Protein AF-A0AAN0M7I4-F1 (afdb_mono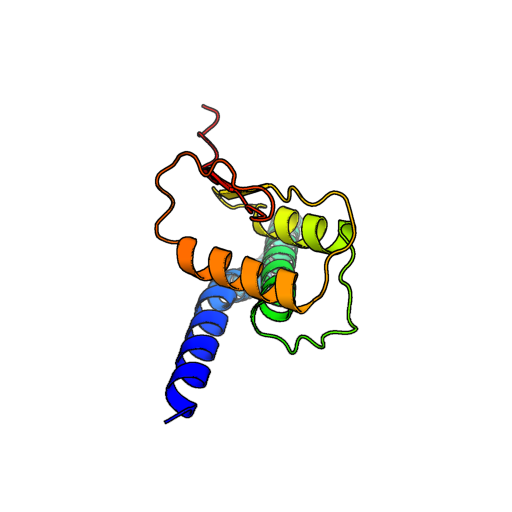mer_lite)

Sequence (142 aa):
MPNDLAALVGSRICHDLISPIGAIGNGVELLALTNGDSSAEMALISESVNNANARIRFFRLAFGAADADQSVSRAEIQSILAAMATGGRLNYNWTIPTDAPRPLVRARFCCCNVWKPRCHWAGMSTSAQTVTIGCCARKGRV

InterPro domains:
  IPR018762 Histidine phosphotransferase ChpT, C-terminal [PF10090] (75-190)
  IPR036890 Histidine kinase/HSP90-like ATPase superfamily [G3DSA:3.30.565.10] (70-196)

Foldseek 3Di:
DVVVVVVVLVVVLCVQLVVLVVQLVVLVVVVVVDDDDSPVSVVSNVLSVLLNVLSVLLCCLQVNDFDQPDWDFPVSLQVSQVSPCVVHQWHWDWDDPGIDGSVVSNVQSNVVVVCVVPPPDDDDDDDDPDTDGHIDGNDDDD

Secondary structure (DSSP, 8-state):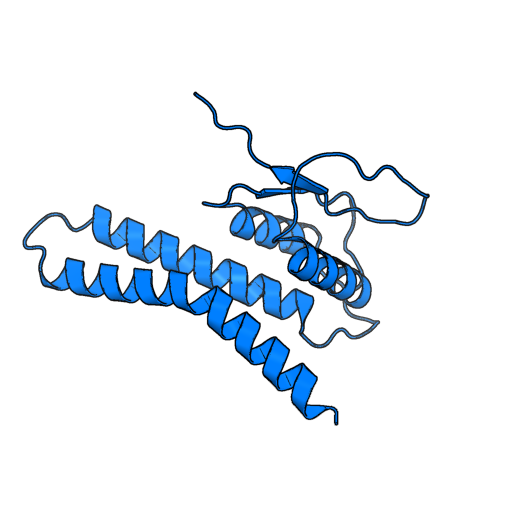
-THHHHHHHHHHHHHHHHHHHHHHHHHHHHHHH--S--HHHHHHHHHHHHHHHHHHHHHHHHHS---TT-EE-HHHHHHHHHHHHTTSSEEEE----S-EEHHHHHHHHHHHHHHGGG---------TT----EEEE-----

Structure (mmCIF, N/CA/C/O backbone):
data_AF-A0AAN0M7I4-F1
#
_entry.id   AF-A0AAN0M7I4-F1
#
loop_
_atom_site.group_PDB
_atom_site.id
_atom_site.type_symbol
_atom_site.label_atom_id
_atom_site.label_alt_id
_atom_site.label_comp_id
_atom_site.label_asym_id
_atom_site.label_entity_id
_atom_site.label_seq_id
_atom_site.pdbx_PDB_ins_code
_atom_site.Cartn_x
_atom_site.Cartn_y
_atom_site.Cartn_z
_atom_site.occupancy
_atom_site.B_iso_or_equiv
_atom_site.auth_seq_id
_atom_site.auth_comp_id
_atom_site.auth_asym_id
_atom_site.auth_atom_id
_atom_site.pdbx_PDB_model_num
ATOM 1 N N . MET A 1 1 ? 29.034 2.420 3.628 1.00 46.38 1 MET A N 1
ATOM 2 C CA . MET A 1 1 ? 28.255 1.655 4.625 1.00 46.38 1 MET A CA 1
ATOM 3 C C . MET A 1 1 ? 26.848 1.409 4.083 1.00 46.38 1 MET A C 1
ATOM 5 O O . MET A 1 1 ? 26.041 2.326 4.113 1.00 46.38 1 MET A O 1
ATOM 9 N N . PRO A 1 2 ? 26.543 0.217 3.547 1.00 58.75 2 PRO A N 1
ATOM 10 C CA . PRO A 1 2 ? 25.215 -0.124 3.010 1.00 58.75 2 PRO A CA 1
ATOM 11 C C . PRO A 1 2 ? 24.065 -0.045 4.035 1.00 58.75 2 PRO A C 1
ATOM 13 O O . PRO A 1 2 ? 22.911 0.115 3.644 1.00 58.75 2 PRO A O 1
ATOM 16 N N . ASN A 1 3 ? 24.376 -0.117 5.337 1.00 65.06 3 ASN A N 1
ATOM 17 C CA . ASN A 1 3 ? 23.386 -0.114 6.421 1.00 65.06 3 ASN A CA 1
ATOM 18 C C . ASN A 1 3 ? 22.562 1.175 6.533 1.00 65.06 3 ASN A C 1
ATOM 20 O O . ASN A 1 3 ? 21.426 1.112 6.994 1.00 65.06 3 ASN A O 1
ATOM 24 N N . ASP A 1 4 ? 23.090 2.322 6.107 1.00 83.00 4 ASP A N 1
ATOM 25 C CA . ASP A 1 4 ? 22.378 3.596 6.263 1.00 83.00 4 ASP A CA 1
ATOM 26 C C . ASP A 1 4 ? 21.173 3.688 5.311 1.00 83.00 4 ASP A C 1
ATOM 28 O O . ASP A 1 4 ? 20.080 4.094 5.695 1.00 83.00 4 ASP A O 1
ATOM 32 N N . LEU A 1 5 ? 21.307 3.173 4.082 1.00 84.62 5 LEU A N 1
ATOM 33 C CA . LEU A 1 5 ? 20.198 3.150 3.126 1.00 84.62 5 LEU A CA 1
ATOM 34 C C . LEU A 1 5 ? 19.053 2.244 3.597 1.00 84.62 5 LEU A C 1
ATOM 36 O O . LEU A 1 5 ? 17.889 2.629 3.503 1.00 84.62 5 LEU A O 1
ATOM 40 N N . ALA A 1 6 ? 19.371 1.056 4.118 1.00 87.81 6 ALA A N 1
ATOM 41 C CA . ALA A 1 6 ? 18.361 0.146 4.655 1.00 87.81 6 ALA A CA 1
ATOM 42 C C . ALA A 1 6 ? 17.632 0.766 5.860 1.00 87.81 6 ALA A C 1
ATOM 44 O O . ALA A 1 6 ? 16.405 0.676 5.943 1.00 87.81 6 ALA A O 1
ATOM 45 N N . ALA A 1 7 ? 18.360 1.459 6.743 1.00 89.81 7 ALA A N 1
ATOM 46 C CA . ALA A 1 7 ? 17.782 2.181 7.875 1.00 89.81 7 ALA A CA 1
ATOM 47 C C . ALA A 1 7 ? 16.870 3.338 7.427 1.00 89.81 7 ALA A C 1
ATOM 49 O O . ALA A 1 7 ? 15.756 3.475 7.933 1.00 89.81 7 ALA A O 1
ATOM 50 N N . LEU A 1 8 ? 17.289 4.130 6.433 1.00 89.19 8 LEU A N 1
ATOM 51 C CA . LEU A 1 8 ? 16.490 5.226 5.871 1.00 89.19 8 LEU A CA 1
ATOM 52 C C . LEU A 1 8 ? 15.210 4.724 5.185 1.00 89.19 8 LEU A C 1
ATOM 54 O O . LEU A 1 8 ? 14.136 5.298 5.380 1.00 89.19 8 LEU A O 1
ATOM 58 N N . VAL A 1 9 ? 15.295 3.633 4.413 1.00 88.81 9 VAL A N 1
ATOM 59 C CA . VAL A 1 9 ? 14.122 2.998 3.788 1.00 88.81 9 VAL A CA 1
ATOM 60 C C . VAL A 1 9 ? 13.178 2.448 4.857 1.00 88.81 9 VAL A C 1
ATOM 62 O O . VAL A 1 9 ? 11.975 2.701 4.784 1.00 88.81 9 VAL A O 1
ATOM 65 N N . GLY A 1 10 ? 13.709 1.761 5.873 1.00 91.00 10 GLY A N 1
ATOM 66 C CA . GLY A 1 10 ? 12.929 1.257 7.005 1.00 91.00 10 GLY A CA 1
ATOM 67 C C . GLY A 1 10 ? 12.197 2.376 7.746 1.00 91.00 10 GLY A C 1
ATOM 68 O O . GLY A 1 10 ? 10.982 2.303 7.919 1.00 91.00 10 GLY A O 1
ATOM 69 N N . SER A 1 11 ? 12.902 3.458 8.087 1.00 91.06 11 SER A N 1
ATOM 70 C CA . SER A 1 11 ? 12.319 4.648 8.719 1.00 91.06 11 SER A CA 1
ATOM 71 C C . SER A 1 11 ? 11.175 5.234 7.887 1.00 91.06 11 SER A C 1
ATOM 73 O O . SER A 1 11 ? 10.096 5.509 8.414 1.00 91.06 11 SER A O 1
ATOM 75 N N . ARG A 1 12 ? 11.350 5.340 6.561 1.00 88.31 12 ARG A N 1
ATOM 76 C CA . ARG A 1 12 ? 10.297 5.855 5.680 1.00 88.31 12 ARG A CA 1
ATOM 77 C C . ARG A 1 12 ? 9.077 4.934 5.596 1.00 88.31 12 ARG A C 1
ATOM 79 O O . ARG A 1 12 ? 7.953 5.432 5.587 1.00 88.31 12 ARG A O 1
ATOM 86 N N . ILE A 1 13 ? 9.279 3.617 5.531 1.00 91.88 13 ILE A N 1
ATOM 87 C CA . ILE A 1 13 ? 8.180 2.640 5.538 1.00 91.88 13 ILE A CA 1
ATOM 88 C C . ILE A 1 13 ? 7.390 2.754 6.845 1.00 91.88 13 ILE A C 1
ATOM 90 O O . ILE A 1 13 ? 6.166 2.871 6.804 1.00 91.88 13 ILE A O 1
ATOM 94 N N . CYS A 1 14 ? 8.081 2.785 7.988 1.00 94.12 14 CYS A N 1
ATOM 95 C CA . CYS A 1 14 ? 7.453 2.945 9.299 1.00 94.12 14 CYS A CA 1
ATOM 96 C C . CYS A 1 14 ? 6.664 4.256 9.388 1.00 94.12 14 CYS A C 1
ATOM 98 O O . CYS A 1 14 ? 5.497 4.245 9.769 1.00 94.12 14 CYS A O 1
ATOM 100 N N . HIS A 1 15 ? 7.261 5.371 8.963 1.00 90.81 15 HIS A N 1
ATOM 101 C CA . HIS A 1 15 ? 6.603 6.676 8.927 1.00 90.81 15 HIS A CA 1
ATOM 102 C C . HIS A 1 15 ? 5.318 6.669 8.084 1.00 90.81 15 HIS A C 1
ATOM 104 O O . HIS A 1 15 ? 4.299 7.221 8.486 1.00 90.81 15 HIS A O 1
ATOM 110 N N . ASP A 1 16 ? 5.330 6.041 6.907 1.00 90.31 16 ASP A N 1
ATOM 111 C CA . ASP A 1 16 ? 4.162 6.055 6.024 1.00 90.31 16 ASP A CA 1
ATOM 112 C C . ASP A 1 16 ? 3.039 5.110 6.499 1.00 90.31 16 ASP A C 1
ATOM 114 O O . ASP A 1 16 ? 1.876 5.328 6.136 1.00 90.31 16 ASP A O 1
ATOM 118 N N . LEU A 1 17 ? 3.368 4.085 7.299 1.00 93.38 17 LEU A N 1
ATOM 119 C CA . LEU A 1 17 ? 2.421 3.111 7.859 1.00 93.38 17 LEU A CA 1
ATOM 120 C C . LEU A 1 17 ? 1.890 3.480 9.250 1.00 93.38 17 LEU A C 1
ATOM 122 O O . LEU A 1 17 ? 0.805 3.023 9.604 1.00 93.38 17 LEU A O 1
ATOM 126 N N . ILE A 1 18 ? 2.590 4.318 10.019 1.00 94.19 18 ILE A N 1
ATOM 127 C CA . ILE A 1 18 ? 2.182 4.642 11.396 1.00 94.19 18 ILE A CA 1
ATOM 128 C C . ILE A 1 18 ? 0.798 5.297 11.456 1.00 94.19 18 ILE A C 1
ATOM 130 O O . ILE A 1 18 ? -0.001 4.979 12.329 1.00 94.19 18 ILE A O 1
ATOM 134 N N . SER A 1 19 ? 0.482 6.160 10.487 1.00 90.94 19 SER A N 1
ATOM 135 C CA . SER A 1 19 ? -0.797 6.871 10.429 1.00 90.94 19 SER A CA 1
ATOM 136 C C . SER A 1 19 ? -1.998 5.938 10.215 1.00 90.94 19 SER A C 1
ATOM 138 O O . SER A 1 19 ? -2.897 5.967 11.054 1.00 90.94 19 SER A O 1
ATOM 140 N N . PRO A 1 20 ? -2.055 5.094 9.160 1.00 92.75 20 PRO A N 1
ATOM 141 C CA . PRO A 1 20 ? -3.189 4.188 8.992 1.00 92.75 20 PRO A CA 1
ATOM 142 C C . PRO A 1 20 ? -3.263 3.125 10.096 1.00 92.75 20 PRO A C 1
ATOM 144 O O . PRO A 1 20 ? -4.362 2.765 10.491 1.00 92.75 20 PRO A O 1
ATOM 147 N N . ILE A 1 21 ? -2.135 2.663 10.650 1.00 95.69 21 ILE A N 1
ATOM 148 C CA . ILE A 1 21 ? -2.150 1.714 11.778 1.00 95.69 21 ILE A CA 1
ATOM 149 C C . ILE A 1 21 ? -2.719 2.367 13.045 1.00 95.69 21 ILE A C 1
ATOM 151 O O . ILE A 1 21 ? -3.555 1.766 13.716 1.00 95.69 21 ILE A O 1
ATOM 155 N N . GLY A 1 22 ? -2.327 3.608 13.347 1.00 94.50 22 GLY A N 1
ATOM 156 C CA . GLY A 1 22 ? -2.886 4.359 14.472 1.00 94.50 22 GLY A CA 1
ATOM 157 C C . GLY A 1 22 ? -4.390 4.595 14.326 1.00 94.50 22 GLY A C 1
ATOM 158 O O . GLY A 1 22 ? -5.133 4.420 15.284 1.00 94.50 22 GLY A O 1
ATOM 159 N N . ALA A 1 23 ? -4.863 4.905 13.115 1.00 93.81 23 ALA A N 1
ATOM 160 C CA . ALA A 1 23 ? -6.292 5.074 12.849 1.00 93.81 23 ALA A CA 1
ATOM 161 C C . ALA A 1 23 ? -7.103 3.779 13.062 1.00 93.81 23 ALA A C 1
ATOM 163 O O . ALA A 1 23 ? -8.219 3.845 13.572 1.00 93.81 23 ALA A O 1
ATOM 164 N N . ILE A 1 24 ? -6.534 2.607 12.740 1.00 95.12 24 ILE A N 1
ATOM 165 C CA . ILE A 1 24 ? -7.143 1.303 13.062 1.00 95.12 24 ILE A CA 1
ATOM 166 C C . ILE A 1 24 ? -7.266 1.135 14.578 1.00 95.12 24 ILE A C 1
ATOM 168 O O . ILE A 1 24 ? -8.342 0.788 15.056 1.00 95.12 24 ILE A O 1
ATOM 172 N N . GLY A 1 25 ? -6.188 1.401 15.326 1.00 93.00 25 GLY A N 1
ATOM 173 C CA . GLY A 1 25 ? -6.185 1.314 16.790 1.00 93.00 25 GLY A CA 1
ATOM 174 C C . GLY A 1 25 ? -7.250 2.211 17.419 1.00 93.00 25 GLY A C 1
ATOM 175 O O . GLY A 1 25 ? -8.099 1.723 18.157 1.00 93.00 25 GLY A O 1
ATOM 176 N N . ASN A 1 26 ? -7.283 3.484 17.017 1.00 93.50 26 ASN A N 1
ATOM 177 C CA . ASN A 1 26 ? -8.285 4.443 17.483 1.00 93.50 26 ASN A CA 1
ATOM 178 C C . ASN A 1 26 ? -9.715 3.981 17.162 1.00 93.50 26 ASN A C 1
ATOM 180 O O . ASN A 1 26 ? -10.607 4.109 17.993 1.00 93.50 26 ASN A O 1
ATOM 184 N N . GLY A 1 27 ? -9.949 3.431 15.965 1.00 93.25 27 GLY A N 1
ATOM 185 C CA . GLY A 1 27 ? -11.259 2.900 15.589 1.00 93.25 27 GLY A CA 1
ATOM 186 C C . GLY A 1 27 ? -11.692 1.724 16.466 1.00 93.25 27 GLY A C 1
ATOM 187 O O . GLY A 1 27 ? -12.848 1.657 16.871 1.00 93.25 27 GLY A O 1
ATOM 188 N N . VAL A 1 28 ? -10.768 0.818 16.802 1.00 93.94 28 VAL A N 1
ATOM 189 C CA . VAL A 1 28 ? -11.039 -0.319 17.697 1.00 93.94 28 VAL A CA 1
ATOM 190 C C . VAL A 1 28 ? -11.313 0.145 19.131 1.00 93.94 28 VAL A C 1
ATOM 192 O O . VAL A 1 28 ? -12.208 -0.391 19.780 1.00 93.94 28 VAL A O 1
ATOM 195 N N . GLU A 1 29 ? -10.591 1.153 19.621 1.00 93.31 29 GLU A N 1
ATOM 196 C CA . GLU A 1 29 ? -10.865 1.760 20.930 1.00 93.31 29 GLU A CA 1
ATOM 197 C C . GLU A 1 29 ? -12.255 2.403 20.973 1.00 93.31 29 GLU A C 1
ATOM 199 O O . GLU A 1 29 ? -12.994 2.197 21.934 1.00 93.31 29 GLU A O 1
ATOM 204 N N . LEU A 1 30 ? -12.651 3.118 19.914 1.00 93.19 30 LEU A N 1
ATOM 205 C CA . LEU A 1 30 ? -13.993 3.694 19.799 1.00 93.19 30 LEU A CA 1
ATOM 206 C C . LEU A 1 30 ? -15.074 2.607 19.778 1.00 93.19 30 LEU A C 1
ATOM 208 O O . LEU A 1 30 ? -16.045 2.718 20.520 1.00 93.19 30 LEU A O 1
ATOM 212 N N . LEU A 1 31 ? -14.872 1.515 19.029 1.00 92.50 31 LEU A N 1
ATOM 213 C CA . LEU A 1 31 ? -15.791 0.368 19.028 1.00 92.50 31 LEU A CA 1
ATOM 214 C C . LEU A 1 31 ? -16.040 -0.199 20.430 1.00 92.50 31 LEU A C 1
ATOM 216 O O . LEU A 1 31 ? -17.155 -0.617 20.726 1.00 92.50 31 LEU A O 1
ATOM 220 N N . ALA A 1 32 ? -15.017 -0.225 21.287 1.00 89.94 32 ALA A N 1
ATOM 221 C CA . ALA A 1 32 ? -15.143 -0.722 22.655 1.00 89.94 32 ALA A CA 1
ATOM 222 C C . ALA A 1 32 ? -15.932 0.224 23.580 1.00 89.94 32 ALA A C 1
ATOM 224 O O . ALA A 1 32 ? -16.421 -0.214 24.621 1.00 89.94 32 ALA A O 1
ATOM 225 N N . LEU A 1 33 ? -16.048 1.506 23.219 1.00 90.06 33 LEU A N 1
ATOM 226 C CA . LEU A 1 33 ? -16.783 2.531 23.967 1.00 90.06 33 LEU A CA 1
ATOM 227 C C . LEU A 1 33 ? -18.198 2.773 23.412 1.00 90.06 33 LEU A C 1
ATOM 229 O O . LEU A 1 33 ? -19.028 3.375 24.098 1.00 90.06 33 LEU A O 1
ATOM 233 N N . THR A 1 34 ? -18.480 2.321 22.187 1.00 87.62 34 THR A N 1
ATOM 234 C CA . THR A 1 34 ? -19.768 2.518 21.517 1.00 87.62 34 THR A CA 1
ATOM 235 C C . THR A 1 34 ? -20.785 1.464 21.950 1.00 87.62 34 THR A C 1
ATOM 237 O O . THR A 1 34 ? -20.711 0.291 21.586 1.00 87.62 34 THR A O 1
ATOM 240 N N . ASN A 1 35 ? -21.814 1.907 22.672 1.00 79.88 35 ASN A N 1
ATOM 241 C CA . ASN A 1 35 ? -22.983 1.092 22.991 1.00 79.88 35 ASN A CA 1
ATOM 242 C C . ASN A 1 35 ? -24.086 1.367 21.954 1.00 79.88 35 ASN A C 1
ATOM 244 O O . ASN A 1 35 ? -24.933 2.232 22.174 1.00 79.88 35 ASN A O 1
ATOM 248 N N . GLY A 1 36 ? -24.079 0.670 20.814 1.00 83.69 36 GLY A N 1
ATOM 249 C CA . GLY A 1 36 ? -25.101 0.859 19.777 1.00 83.69 36 GLY A CA 1
ATOM 250 C C . GLY A 1 36 ? -24.606 0.592 18.359 1.00 83.69 36 GLY A C 1
ATOM 251 O O . GLY A 1 36 ? -23.882 -0.373 18.122 1.00 83.69 36 GLY A O 1
ATOM 252 N N . ASP A 1 37 ? -25.040 1.427 17.413 1.00 87.00 37 ASP A N 1
ATOM 253 C CA . ASP A 1 37 ? -24.615 1.350 16.013 1.00 87.00 37 ASP A CA 1
ATOM 254 C C . ASP A 1 37 ? -23.131 1.709 15.882 1.00 87.00 37 ASP A C 1
ATOM 256 O O . ASP A 1 37 ? -22.727 2.831 16.173 1.00 87.00 37 ASP A O 1
ATOM 260 N N . SER A 1 38 ? -22.346 0.730 15.443 1.00 90.69 38 SER A N 1
ATOM 261 C CA . SER A 1 38 ? -20.896 0.797 15.273 1.00 90.69 38 SER A CA 1
ATOM 262 C C . SER A 1 38 ? -20.458 0.868 13.803 1.00 90.69 38 SER A C 1
ATOM 264 O O . SER A 1 38 ? -19.297 0.619 13.454 1.00 90.69 38 SER A O 1
ATOM 266 N N . SER A 1 39 ? -21.400 1.148 12.896 1.00 90.81 39 SER A N 1
ATOM 267 C CA . SER A 1 39 ? -21.153 1.156 11.452 1.00 90.81 39 SER A CA 1
ATOM 268 C C . SER A 1 39 ? -20.114 2.199 11.028 1.00 90.81 39 SER A C 1
ATOM 270 O O . SER A 1 39 ? -19.321 1.937 10.119 1.00 90.81 39 SER A O 1
ATOM 272 N N . ALA A 1 40 ? -20.069 3.352 11.700 1.00 89.75 40 ALA A N 1
ATOM 273 C CA . ALA A 1 40 ? -19.131 4.431 11.404 1.00 89.75 40 ALA A CA 1
ATOM 274 C C . ALA A 1 40 ? -17.688 4.065 11.789 1.00 89.75 40 ALA A C 1
ATOM 276 O O . ALA A 1 40 ? -16.766 4.228 10.989 1.00 89.75 40 ALA A O 1
ATOM 277 N N . GLU A 1 41 ? -17.483 3.515 12.982 1.00 93.12 41 GLU A N 1
ATOM 278 C CA . GLU A 1 41 ? -16.187 3.053 13.473 1.00 93.12 41 GLU A CA 1
ATOM 279 C C . GLU A 1 41 ? -15.677 1.880 12.633 1.00 93.12 41 GLU A C 1
ATOM 281 O O . GLU A 1 41 ? -14.507 1.850 12.244 1.00 93.12 41 GLU A O 1
ATOM 286 N N . MET A 1 42 ? -16.565 0.950 12.265 1.00 92.81 42 MET A N 1
ATOM 287 C CA . MET A 1 42 ? -16.210 -0.160 11.384 1.00 92.81 42 MET A CA 1
ATOM 288 C C . MET A 1 42 ? -15.812 0.324 9.980 1.00 92.81 42 MET A C 1
ATOM 290 O O . MET A 1 42 ? -14.858 -0.196 9.391 1.00 92.81 42 MET A O 1
ATOM 294 N N . ALA A 1 43 ? -16.484 1.351 9.449 1.00 92.19 43 ALA A N 1
ATOM 295 C CA . ALA A 1 43 ? -16.103 1.980 8.186 1.00 92.19 43 ALA A CA 1
ATOM 296 C C . ALA A 1 43 ? -14.721 2.654 8.274 1.00 92.19 43 ALA A C 1
ATOM 298 O O . ALA A 1 43 ? -13.891 2.450 7.385 1.00 92.19 43 ALA A O 1
ATOM 299 N N . LEU A 1 44 ? -14.435 3.379 9.364 1.00 91.19 44 LEU A N 1
ATOM 300 C CA . LEU A 1 44 ? -13.128 4.004 9.613 1.00 91.19 44 LEU A CA 1
ATOM 301 C C . LEU A 1 44 ? -11.998 2.970 9.708 1.00 91.19 44 LEU A C 1
ATOM 303 O O . LEU A 1 44 ? -10.930 3.154 9.111 1.00 91.19 44 LEU A O 1
ATOM 307 N N . ILE A 1 45 ? -12.231 1.861 10.416 1.00 94.69 45 ILE A N 1
ATOM 308 C CA . ILE A 1 45 ? -11.279 0.746 10.504 1.00 94.69 45 ILE A CA 1
ATOM 309 C C . ILE A 1 45 ? -11.046 0.158 9.116 1.00 94.69 45 ILE A C 1
ATOM 311 O O . ILE A 1 45 ? -9.897 0.011 8.695 1.00 94.69 45 ILE A O 1
ATOM 315 N N . SER A 1 46 ? -12.115 -0.144 8.374 1.00 93.94 46 SER A N 1
ATOM 316 C CA . SER A 1 46 ? -11.997 -0.731 7.040 1.00 93.94 46 SER A CA 1
ATOM 317 C C . SER A 1 46 ? -11.248 0.187 6.072 1.00 93.94 46 SER A C 1
ATOM 319 O O . SER A 1 46 ? -10.417 -0.296 5.299 1.00 93.94 46 SER A O 1
ATOM 321 N N . GLU A 1 47 ? -11.505 1.496 6.099 1.00 92.19 47 GLU A N 1
ATOM 322 C CA . GLU A 1 47 ? -10.779 2.467 5.277 1.00 92.19 47 GLU A CA 1
ATOM 323 C C . GLU A 1 47 ? -9.290 2.496 5.643 1.00 92.19 47 GLU A C 1
ATOM 325 O O . GLU A 1 47 ? -8.426 2.446 4.762 1.00 92.19 47 GLU A O 1
ATOM 330 N N . SER A 1 48 ? -8.978 2.494 6.939 1.00 93.94 48 SER A N 1
ATOM 331 C CA . SER A 1 48 ? -7.603 2.530 7.441 1.00 93.94 48 SER A CA 1
ATOM 332 C C . SER A 1 48 ? -6.825 1.252 7.101 1.00 93.94 48 SER A C 1
ATOM 334 O O . SER A 1 48 ? -5.674 1.326 6.660 1.00 93.94 48 SER A O 1
ATOM 336 N N . VAL A 1 49 ? -7.467 0.081 7.186 1.00 95.44 49 VAL A N 1
ATO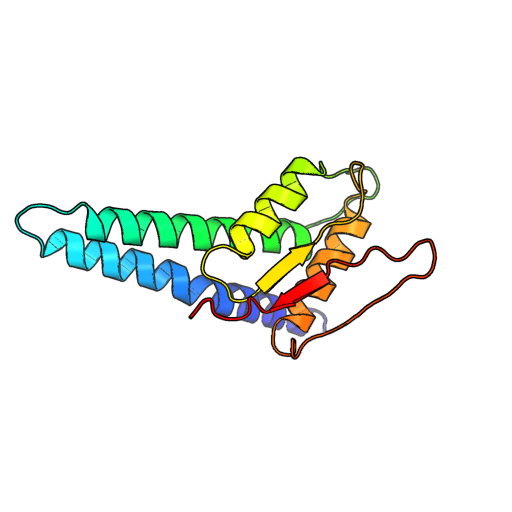M 337 C CA . VAL A 1 49 ? -6.913 -1.209 6.732 1.00 95.44 49 VAL A CA 1
ATOM 338 C C . VAL A 1 49 ? -6.617 -1.178 5.234 1.00 95.44 49 VAL A C 1
ATOM 340 O O . VAL A 1 49 ? -5.520 -1.545 4.806 1.00 95.44 49 VAL A O 1
ATOM 343 N N . ASN A 1 50 ? -7.560 -0.700 4.419 1.00 93.00 50 ASN A N 1
ATOM 344 C CA . ASN A 1 50 ? -7.370 -0.586 2.972 1.00 93.00 50 ASN A CA 1
ATOM 345 C C . ASN A 1 50 ? -6.200 0.347 2.627 1.00 93.00 50 ASN A C 1
ATOM 347 O O . ASN A 1 50 ? -5.378 0.040 1.760 1.00 93.00 50 ASN A O 1
ATOM 351 N N . ASN A 1 51 ? -6.086 1.457 3.350 1.00 91.25 51 ASN A N 1
ATOM 352 C CA . ASN A 1 51 ? -5.030 2.448 3.203 1.00 91.25 51 ASN A CA 1
ATOM 353 C C . ASN A 1 51 ? -3.636 1.884 3.573 1.00 91.25 51 ASN A C 1
ATOM 355 O O . ASN A 1 51 ? -2.666 2.095 2.831 1.00 91.25 51 ASN A O 1
ATOM 359 N N . ALA A 1 52 ? -3.539 1.106 4.659 1.00 93.94 52 ALA A N 1
ATOM 360 C CA . ALA A 1 52 ? -2.322 0.384 5.041 1.00 93.94 52 ALA A CA 1
ATOM 361 C C . ALA A 1 52 ? -1.937 -0.679 3.997 1.00 93.94 52 ALA A C 1
ATOM 363 O O . ALA A 1 52 ? -0.796 -0.712 3.529 1.00 93.94 52 ALA A O 1
ATOM 364 N N . ASN A 1 53 ? -2.898 -1.497 3.561 1.00 94.62 53 ASN A N 1
ATOM 365 C CA . ASN A 1 53 ? -2.679 -2.538 2.555 1.00 94.62 53 ASN A CA 1
ATOM 366 C C . ASN A 1 53 ? -2.192 -1.963 1.218 1.00 94.62 53 ASN A C 1
ATOM 368 O O . ASN A 1 53 ? -1.273 -2.513 0.604 1.00 94.62 53 ASN A O 1
ATOM 372 N N . ALA A 1 54 ? -2.754 -0.834 0.778 1.00 92.25 54 ALA A N 1
ATOM 373 C CA . ALA A 1 54 ? -2.307 -0.143 -0.428 1.00 92.25 54 ALA A CA 1
ATOM 374 C C . ALA A 1 54 ? -0.822 0.253 -0.342 1.00 92.25 54 ALA A C 1
ATOM 376 O O . ALA A 1 54 ? -0.060 0.007 -1.282 1.00 92.25 54 ALA A O 1
ATOM 377 N N . ARG A 1 55 ? -0.389 0.790 0.808 1.00 91.94 55 ARG A N 1
ATOM 378 C CA . ARG A 1 55 ? 1.012 1.169 1.061 1.00 91.94 55 ARG A CA 1
ATOM 379 C C . ARG A 1 55 ? 1.940 -0.035 1.081 1.00 91.94 55 ARG A C 1
ATOM 381 O O . ARG A 1 55 ? 2.982 0.010 0.437 1.00 91.94 55 ARG A O 1
ATOM 388 N N . ILE A 1 56 ? 1.556 -1.123 1.747 1.00 94.62 56 ILE A N 1
ATOM 389 C CA . ILE A 1 56 ? 2.353 -2.359 1.783 1.00 94.62 56 ILE A CA 1
ATOM 390 C C . ILE A 1 56 ? 2.553 -2.906 0.367 1.00 94.62 56 ILE A C 1
ATOM 392 O O . ILE A 1 56 ? 3.684 -3.184 -0.037 1.00 94.62 56 ILE A O 1
ATOM 396 N N . ARG A 1 57 ? 1.478 -3.003 -0.426 1.00 93.69 57 ARG A N 1
ATOM 397 C CA . ARG A 1 57 ? 1.561 -3.461 -1.823 1.00 93.69 57 ARG A CA 1
ATOM 398 C C . ARG A 1 57 ? 2.436 -2.535 -2.666 1.00 93.69 57 ARG A C 1
ATOM 400 O O . ARG A 1 57 ? 3.252 -3.019 -3.449 1.00 93.69 57 ARG A O 1
ATOM 407 N N . PHE A 1 58 ? 2.320 -1.223 -2.471 1.00 92.38 58 PHE A N 1
ATOM 408 C CA . PHE A 1 58 ? 3.172 -0.238 -3.130 1.00 92.38 58 PHE A CA 1
ATOM 409 C C . PHE A 1 58 ? 4.654 -0.420 -2.764 1.00 92.38 58 PHE A C 1
ATOM 411 O O . PHE A 1 58 ? 5.493 -0.498 -3.660 1.00 92.38 58 PHE A O 1
ATOM 418 N N . PHE A 1 59 ? 4.993 -0.540 -1.477 1.00 92.75 59 PHE A N 1
ATOM 419 C CA . PHE A 1 59 ? 6.375 -0.732 -1.020 1.00 92.75 59 PHE A CA 1
ATOM 420 C C . PHE A 1 59 ? 6.961 -2.063 -1.473 1.00 92.75 59 PHE A C 1
ATOM 422 O O . PHE A 1 59 ? 8.121 -2.102 -1.874 1.00 92.75 59 PHE A O 1
ATOM 429 N N . ARG A 1 60 ? 6.154 -3.129 -1.513 1.00 92.25 60 ARG A N 1
ATOM 430 C CA . ARG A 1 60 ? 6.556 -4.409 -2.106 1.00 92.25 60 ARG A CA 1
ATOM 431 C C . ARG A 1 60 ? 6.975 -4.221 -3.560 1.00 92.25 60 ARG A C 1
ATOM 433 O O . ARG A 1 60 ? 7.997 -4.761 -3.980 1.00 92.25 60 ARG A O 1
ATOM 440 N N . LEU A 1 61 ? 6.228 -3.423 -4.329 1.00 91.62 61 LEU A N 1
ATOM 441 C CA . LEU A 1 61 ? 6.591 -3.154 -5.714 1.00 91.62 61 LEU A CA 1
ATOM 442 C C . LEU A 1 61 ? 7.800 -2.216 -5.862 1.00 91.62 61 LEU A C 1
ATOM 444 O O . LEU A 1 61 ? 8.603 -2.447 -6.764 1.00 91.62 61 LEU A O 1
ATOM 448 N N . ALA A 1 62 ? 7.942 -1.221 -4.984 1.00 90.88 62 ALA A N 1
ATOM 449 C CA . ALA A 1 62 ? 8.996 -0.207 -5.028 1.00 90.88 62 ALA A CA 1
ATOM 450 C C . ALA A 1 62 ? 10.359 -0.701 -4.510 1.00 90.88 62 ALA A C 1
ATOM 452 O O . ALA A 1 62 ? 11.383 -0.454 -5.133 1.00 90.88 62 ALA A O 1
ATOM 453 N N . PHE A 1 63 ? 10.385 -1.394 -3.372 1.00 89.38 63 PHE A N 1
ATOM 454 C CA . PHE A 1 63 ? 11.617 -1.748 -2.657 1.00 89.38 63 PHE A CA 1
ATOM 455 C C . PHE A 1 63 ? 11.915 -3.249 -2.657 1.00 89.38 63 PHE A C 1
ATOM 457 O O . PHE A 1 63 ? 13.012 -3.653 -2.286 1.00 89.38 63 PHE A O 1
ATOM 464 N N . GLY A 1 64 ? 10.955 -4.081 -3.071 1.00 87.69 64 GLY A N 1
ATOM 465 C CA . GLY A 1 64 ? 11.147 -5.524 -3.151 1.00 87.69 64 GLY A CA 1
ATOM 466 C C . GLY A 1 64 ? 12.134 -5.948 -4.242 1.00 87.69 64 GLY A C 1
ATOM 467 O O . GLY A 1 64 ? 12.465 -5.184 -5.158 1.00 87.69 64 GLY A O 1
ATOM 468 N N . ALA A 1 65 ? 12.561 -7.210 -4.159 1.00 85.19 65 ALA A N 1
ATOM 469 C CA . ALA A 1 65 ? 13.327 -7.857 -5.216 1.00 85.19 65 ALA A CA 1
ATOM 470 C C . ALA A 1 65 ? 12.590 -7.747 -6.563 1.00 85.19 65 ALA A C 1
ATOM 472 O O . ALA A 1 65 ? 11.353 -7.755 -6.632 1.00 85.19 65 ALA A O 1
ATOM 473 N N . ALA A 1 66 ? 13.371 -7.562 -7.623 1.00 85.25 66 ALA A N 1
ATOM 474 C CA . ALA A 1 66 ? 12.873 -7.424 -8.979 1.00 85.25 66 ALA A CA 1
ATOM 475 C C . ALA A 1 66 ? 13.787 -8.205 -9.912 1.00 85.25 66 ALA A C 1
ATOM 477 O O . ALA A 1 66 ? 14.822 -7.688 -10.337 1.00 85.25 66 ALA A O 1
ATOM 478 N N . ASP A 1 67 ? 13.389 -9.440 -10.192 1.00 86.12 67 ASP A N 1
ATOM 479 C CA . ASP A 1 67 ? 14.093 -10.309 -11.125 1.00 86.12 67 ASP A CA 1
ATOM 480 C C . ASP A 1 67 ? 13.725 -9.923 -12.562 1.00 86.12 67 ASP A C 1
ATOM 482 O O . ASP A 1 67 ? 12.613 -9.454 -12.824 1.00 86.12 67 ASP A O 1
ATOM 486 N N . ALA A 1 68 ? 14.666 -10.080 -13.496 1.00 81.69 68 ALA A N 1
ATOM 487 C CA . ALA A 1 68 ? 14.484 -9.649 -14.884 1.00 81.69 68 ALA A CA 1
ATOM 488 C C . ALA A 1 68 ? 13.361 -10.415 -15.606 1.00 81.69 68 ALA A C 1
ATOM 490 O O . ALA A 1 68 ? 12.668 -9.827 -16.435 1.00 81.69 68 ALA A O 1
ATOM 491 N N . ASP A 1 69 ? 13.138 -11.675 -15.225 1.00 87.38 69 ASP A N 1
ATOM 492 C CA . ASP A 1 69 ? 12.140 -12.563 -15.834 1.00 87.38 69 ASP A CA 1
ATOM 493 C C . ASP A 1 69 ? 10.730 -12.386 -15.247 1.00 87.38 69 ASP A C 1
ATOM 495 O O . ASP A 1 69 ? 9.765 -12.982 -15.724 1.00 87.38 69 ASP A O 1
ATOM 499 N N . GLN A 1 70 ? 10.579 -11.566 -14.202 1.00 89.12 70 GLN A N 1
ATOM 500 C CA . GLN A 1 70 ? 9.275 -11.298 -13.604 1.00 89.12 70 GLN A CA 1
ATOM 501 C C . GLN A 1 70 ? 8.550 -10.178 -14.353 1.00 89.12 70 GLN A C 1
ATOM 503 O O . GLN A 1 70 ? 9.094 -9.096 -14.587 1.00 89.12 70 GLN A O 1
ATOM 508 N N . SER A 1 71 ? 7.268 -10.392 -14.634 1.00 90.12 71 SER A N 1
ATOM 509 C CA . SER A 1 71 ? 6.340 -9.370 -15.120 1.00 90.12 71 SER A CA 1
ATOM 510 C C . SER A 1 71 ? 5.274 -9.067 -14.071 1.00 90.12 71 SER A C 1
ATOM 512 O O . SER A 1 71 ? 4.846 -9.948 -13.328 1.00 90.12 71 SER A O 1
ATOM 514 N N . VAL A 1 72 ? 4.816 -7.818 -14.020 1.00 91.38 72 VAL A N 1
ATOM 515 C CA . VAL A 1 72 ? 3.674 -7.412 -13.192 1.00 91.38 72 VAL A CA 1
ATOM 516 C C . VAL A 1 72 ? 2.529 -7.021 -14.107 1.00 91.38 72 VAL A C 1
ATOM 518 O O . VAL A 1 72 ? 2.721 -6.243 -15.048 1.00 91.38 72 VAL A O 1
ATOM 521 N N . SER A 1 73 ? 1.339 -7.540 -13.803 1.00 93.38 73 SER A N 1
ATOM 522 C CA . SER A 1 73 ? 0.160 -7.235 -14.602 1.00 93.38 73 SER A CA 1
ATOM 523 C C . SER A 1 73 ? -0.195 -5.752 -14.526 1.00 93.38 73 SER A C 1
ATOM 525 O O . SER A 1 73 ? -0.122 -5.120 -13.462 1.00 93.38 73 SER A O 1
ATOM 527 N N . ARG A 1 74 ? -0.643 -5.182 -15.647 1.00 89.81 74 ARG A N 1
ATOM 528 C CA . ARG A 1 74 ? -1.136 -3.796 -15.666 1.00 89.81 74 ARG A CA 1
ATOM 529 C C . ARG A 1 74 ? -2.278 -3.585 -14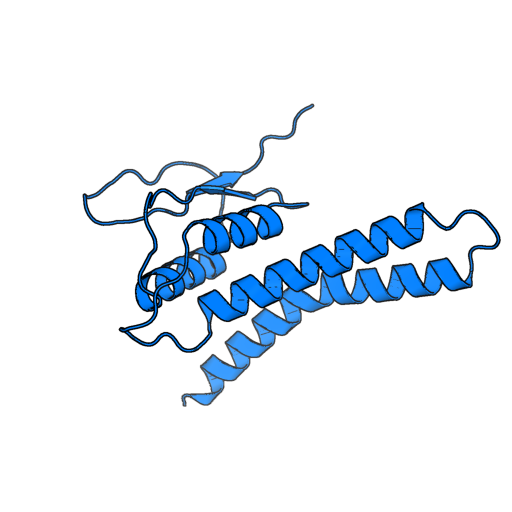.671 1.00 89.81 74 ARG A C 1
ATOM 531 O O . ARG A 1 74 ? -2.321 -2.552 -14.002 1.00 89.81 74 ARG A O 1
ATOM 538 N N . ALA A 1 75 ? -3.180 -4.560 -14.568 1.00 91.25 75 ALA A N 1
ATOM 539 C CA . ALA A 1 75 ? -4.319 -4.512 -13.659 1.00 91.25 75 ALA A CA 1
ATOM 540 C C . ALA A 1 75 ? -3.869 -4.419 -12.192 1.00 91.25 75 ALA A C 1
ATOM 542 O O . ALA A 1 75 ? -4.396 -3.599 -11.438 1.00 91.25 75 ALA A O 1
ATOM 543 N N . GLU A 1 76 ? -2.846 -5.184 -11.792 1.00 91.88 76 GLU A N 1
ATOM 544 C CA . GLU A 1 76 ? -2.284 -5.093 -10.441 1.00 91.88 76 GLU A CA 1
ATOM 545 C C . GLU A 1 76 ? -1.710 -3.695 -10.179 1.00 91.88 76 GLU A C 1
ATOM 547 O O . GLU A 1 76 ? -2.052 -3.077 -9.167 1.00 91.88 76 GLU A O 1
ATOM 552 N N . ILE A 1 77 ? -0.908 -3.163 -11.105 1.00 91.44 77 ILE A N 1
ATOM 553 C CA . ILE A 1 77 ? -0.296 -1.832 -10.980 1.00 91.44 77 ILE A CA 1
ATOM 554 C C . ILE A 1 77 ? -1.371 -0.754 -10.828 1.00 91.44 77 ILE A C 1
ATOM 556 O O . ILE A 1 77 ? -1.310 0.055 -9.900 1.00 91.44 77 ILE A O 1
ATOM 560 N N . GLN A 1 78 ? -2.376 -0.757 -11.705 1.00 90.44 78 GLN A N 1
ATOM 561 C CA . GLN A 1 78 ? -3.476 0.202 -11.654 1.00 90.44 78 GLN A CA 1
ATOM 562 C C . GLN A 1 78 ? -4.283 0.072 -10.361 1.00 90.44 78 GLN A C 1
ATOM 564 O O . GLN A 1 78 ? -4.605 1.094 -9.761 1.00 90.44 78 GLN A O 1
ATOM 569 N N . SER A 1 79 ? -4.545 -1.152 -9.888 1.00 91.94 79 SER A N 1
ATOM 570 C CA . SER A 1 79 ? -5.263 -1.379 -8.627 1.00 91.94 79 SER A CA 1
ATOM 571 C C . SER A 1 79 ? -4.520 -0.783 -7.426 1.00 91.94 79 SER A C 1
ATOM 573 O O . SER A 1 79 ? -5.131 -0.134 -6.579 1.00 91.94 79 SER A O 1
ATOM 575 N N . ILE A 1 80 ? -3.191 -0.937 -7.374 1.00 91.88 80 ILE A N 1
ATOM 576 C CA . ILE A 1 80 ? -2.359 -0.410 -6.286 1.00 91.88 80 ILE A CA 1
ATOM 577 C C . ILE A 1 80 ? -2.312 1.113 -6.352 1.00 91.88 80 ILE A C 1
ATOM 579 O O . ILE A 1 80 ? -2.497 1.780 -5.338 1.00 91.88 80 ILE A O 1
ATOM 583 N N . LEU A 1 81 ? -2.093 1.672 -7.542 1.00 89.25 81 LEU A N 1
ATOM 584 C CA . LEU A 1 81 ? -2.053 3.118 -7.737 1.00 89.25 81 LEU A CA 1
ATOM 585 C C . LEU A 1 81 ? -3.407 3.774 -7.428 1.00 89.25 81 LEU A C 1
ATOM 587 O O . LEU A 1 81 ? -3.440 4.813 -6.775 1.00 89.25 81 LEU A O 1
ATOM 591 N N . ALA A 1 82 ? -4.520 3.155 -7.824 1.00 88.69 82 ALA A N 1
ATOM 592 C CA . ALA A 1 82 ? -5.859 3.625 -7.483 1.00 88.69 82 ALA A CA 1
ATOM 593 C C . ALA A 1 82 ? -6.097 3.593 -5.967 1.00 88.69 82 ALA A C 1
ATOM 595 O O . ALA A 1 82 ? -6.510 4.599 -5.396 1.00 88.69 82 ALA A O 1
ATOM 596 N N . ALA A 1 83 ? -5.749 2.490 -5.297 1.00 89.31 83 ALA A N 1
ATOM 597 C CA . ALA A 1 83 ? -5.880 2.374 -3.846 1.00 89.31 83 ALA A CA 1
ATOM 598 C C . ALA A 1 83 ? -5.000 3.389 -3.090 1.00 89.31 83 ALA A C 1
ATOM 600 O O . ALA A 1 83 ? -5.412 3.927 -2.068 1.00 89.31 83 ALA A O 1
ATOM 601 N N . MET A 1 84 ? -3.814 3.711 -3.618 1.00 85.88 84 MET A N 1
ATOM 602 C CA . MET A 1 84 ? -2.936 4.758 -3.079 1.00 85.88 84 MET A CA 1
ATOM 603 C C . MET A 1 84 ? -3.480 6.182 -3.289 1.00 85.88 84 MET A C 1
ATOM 605 O O . MET A 1 84 ? -3.095 7.091 -2.552 1.00 85.88 84 MET A O 1
ATOM 609 N N . ALA A 1 85 ? -4.340 6.394 -4.291 1.00 84.38 85 ALA A N 1
ATOM 610 C CA . ALA A 1 85 ? -5.010 7.670 -4.555 1.00 84.38 85 ALA A CA 1
ATOM 611 C C . ALA A 1 85 ? -6.274 7.879 -3.701 1.00 84.38 85 ALA A C 1
ATOM 613 O O . ALA A 1 85 ? -6.747 9.012 -3.560 1.00 84.38 85 ALA A O 1
ATOM 614 N N . THR A 1 86 ? -6.835 6.814 -3.125 1.00 81.62 86 THR A N 1
ATOM 615 C CA . THR A 1 86 ? -7.986 6.893 -2.217 1.00 81.62 86 THR A CA 1
ATOM 616 C C . THR A 1 86 ? -7.625 7.694 -0.963 1.00 81.62 86 THR A C 1
ATOM 618 O O . THR A 1 86 ? -6.573 7.486 -0.362 1.00 81.62 86 THR A O 1
ATOM 621 N N . GLY A 1 87 ? -8.456 8.680 -0.609 1.00 66.88 87 GLY A N 1
ATOM 622 C CA . GLY A 1 87 ? -8.198 9.603 0.509 1.00 66.88 87 GLY A CA 1
ATOM 623 C C . GLY A 1 87 ? -7.044 10.598 0.286 1.00 66.88 87 GLY A C 1
ATOM 624 O O . GLY A 1 87 ? -6.819 11.485 1.105 1.00 66.88 87 GLY A O 1
ATOM 625 N N . GLY A 1 88 ? -6.308 10.489 -0.826 1.00 68.69 88 GLY A N 1
ATOM 626 C CA . GLY A 1 88 ? -5.182 11.354 -1.161 1.00 68.69 88 GLY A CA 1
ATOM 627 C C . GLY A 1 88 ? -5.552 12.501 -2.104 1.00 68.69 88 GLY A C 1
ATOM 628 O O . GLY A 1 88 ? -6.474 12.421 -2.914 1.00 68.69 88 GLY A O 1
ATOM 629 N N . ARG A 1 89 ? -4.749 13.570 -2.073 1.00 68.06 89 ARG A N 1
ATOM 630 C CA . ARG A 1 89 ? -4.823 14.658 -3.065 1.00 68.06 89 ARG A CA 1
ATOM 631 C C . ARG A 1 89 ? -4.191 14.288 -4.407 1.00 68.06 89 ARG A C 1
ATOM 633 O O . ARG A 1 89 ? -4.152 15.131 -5.287 1.00 68.06 89 ARG A O 1
ATOM 640 N N . LEU A 1 90 ? -3.658 13.081 -4.566 1.00 70.50 90 LEU A N 1
ATOM 641 C CA . LEU A 1 90 ? -2.853 12.684 -5.717 1.00 70.50 90 LEU A CA 1
ATOM 642 C C . LEU A 1 90 ? -3.597 11.646 -6.553 1.00 70.50 90 LEU A C 1
ATOM 644 O O . LEU A 1 90 ? -4.087 10.662 -6.011 1.00 70.50 90 LEU A O 1
ATOM 648 N N . ASN A 1 91 ? -3.639 11.852 -7.867 1.00 73.06 91 ASN A N 1
ATOM 649 C CA . ASN A 1 91 ? -4.094 10.859 -8.836 1.00 73.06 91 ASN A CA 1
ATOM 650 C C . ASN A 1 91 ? -2.903 10.357 -9.647 1.00 73.06 91 ASN A C 1
ATOM 652 O O . ASN A 1 91 ? -2.108 11.169 -10.119 1.00 73.06 91 ASN A O 1
ATOM 656 N N . TYR A 1 92 ? -2.820 9.046 -9.850 1.00 79.44 92 TYR A N 1
ATOM 657 C CA . TYR A 1 92 ? -1.748 8.400 -10.601 1.00 79.44 92 TYR A CA 1
ATOM 658 C C . TYR A 1 92 ? -2.242 7.991 -11.990 1.00 79.44 92 TYR A C 1
ATOM 660 O O . TYR A 1 92 ? -3.249 7.297 -12.104 1.00 79.44 92 TYR A O 1
ATOM 668 N N . ASN A 1 93 ? -1.523 8.379 -13.043 1.00 79.75 93 ASN A N 1
ATOM 669 C CA . ASN A 1 93 ? -1.813 7.936 -14.408 1.00 79.75 93 ASN A CA 1
ATOM 670 C C . ASN A 1 93 ? -0.752 6.939 -14.890 1.00 79.75 93 ASN A C 1
ATOM 672 O O . ASN A 1 93 ? 0.390 7.335 -15.103 1.00 79.75 93 ASN A O 1
ATOM 676 N N . TRP A 1 94 ? -1.114 5.666 -15.056 1.00 83.88 94 TRP A N 1
ATOM 677 C CA . TRP A 1 94 ? -0.235 4.645 -15.634 1.00 83.88 94 TRP A CA 1
ATOM 678 C C . TRP A 1 94 ? -0.509 4.492 -17.132 1.00 83.88 94 TRP A C 1
ATOM 680 O O . TRP A 1 94 ? -1.574 4.012 -17.523 1.00 83.88 94 TRP A O 1
ATOM 690 N N . THR A 1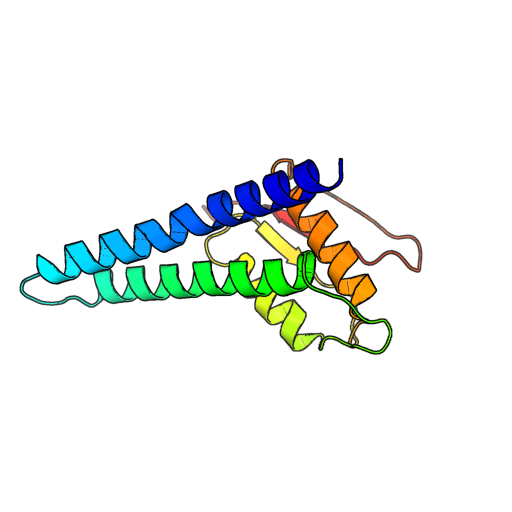 95 ? 0.457 4.886 -17.963 1.00 80.19 95 THR A N 1
ATOM 691 C CA . THR A 1 95 ? 0.286 4.992 -19.420 1.00 80.19 95 THR A CA 1
ATOM 692 C C . THR A 1 95 ? 0.694 3.746 -20.208 1.00 80.19 95 THR A C 1
ATOM 694 O O . THR A 1 95 ? 0.396 3.684 -21.398 1.00 80.19 95 THR A O 1
ATOM 697 N N . ILE A 1 96 ? 1.343 2.748 -19.592 1.00 82.19 96 ILE A N 1
ATOM 698 C CA . ILE A 1 96 ? 1.701 1.509 -20.305 1.00 82.19 96 ILE A CA 1
ATOM 699 C C . ILE A 1 96 ? 0.436 0.663 -20.492 1.00 82.19 96 ILE A C 1
ATOM 701 O O . ILE A 1 96 ? -0.224 0.354 -19.494 1.00 82.19 96 ILE A O 1
ATOM 705 N N . PRO A 1 97 ? 0.087 0.279 -21.734 1.00 83.31 97 PRO A N 1
ATOM 706 C CA . PRO A 1 97 ? -1.125 -0.486 -22.005 1.00 83.31 97 PRO A CA 1
ATOM 707 C C . PRO A 1 97 ? -0.984 -1.983 -21.699 1.00 83.31 97 PRO A C 1
ATOM 709 O O . PRO A 1 97 ? -2.004 -2.643 -21.503 1.00 83.31 97 PRO A O 1
ATOM 712 N N . THR A 1 98 ? 0.246 -2.493 -21.620 1.00 89.75 98 THR A N 1
ATOM 713 C CA . THR A 1 98 ? 0.586 -3.903 -21.394 1.00 89.75 98 THR A CA 1
ATOM 714 C C . THR A 1 98 ? 1.160 -4.148 -20.003 1.00 89.75 98 THR A C 1
ATOM 716 O O . THR A 1 98 ? 1.466 -3.214 -19.252 1.00 89.75 98 THR A O 1
ATOM 719 N N . ASP A 1 99 ? 1.353 -5.425 -19.693 1.00 89.88 99 ASP A N 1
ATOM 720 C CA . ASP A 1 99 ? 2.160 -5.862 -18.562 1.00 89.88 99 ASP A CA 1
ATOM 721 C C . ASP A 1 99 ? 3.591 -5.340 -18.695 1.00 89.88 99 ASP A C 1
ATOM 723 O O . ASP A 1 99 ? 4.106 -5.126 -19.799 1.00 89.88 99 ASP A O 1
ATOM 727 N N . ALA A 1 100 ? 4.206 -5.074 -17.547 1.00 88.44 100 ALA A N 1
ATOM 728 C CA . ALA A 1 100 ? 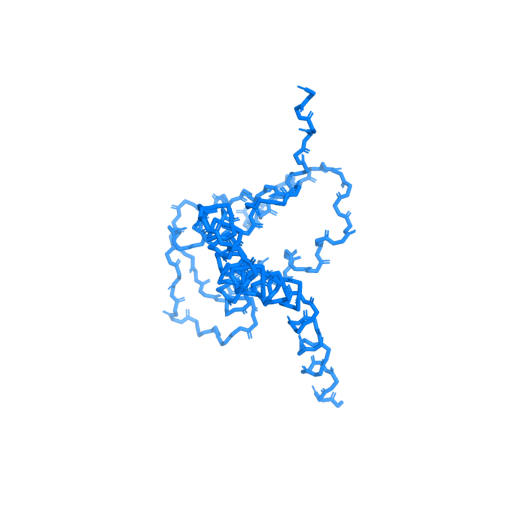5.494 -4.408 -17.476 1.00 88.44 100 ALA A CA 1
ATOM 729 C C . ALA A 1 100 ? 6.514 -5.277 -16.733 1.00 88.44 100 ALA A C 1
ATOM 731 O O . ALA A 1 100 ? 6.164 -5.921 -15.737 1.00 88.44 100 ALA A O 1
ATOM 732 N N . PRO A 1 101 ? 7.785 -5.273 -17.167 1.00 90.38 101 PRO A N 1
ATOM 733 C CA . PRO A 1 101 ? 8.828 -6.016 -16.484 1.00 90.38 101 PRO A CA 1
ATOM 734 C C . PRO A 1 101 ? 9.040 -5.448 -15.079 1.00 90.38 101 PRO A C 1
ATOM 736 O O . PRO A 1 101 ? 9.027 -4.230 -14.850 1.00 90.38 101 PRO A O 1
ATOM 739 N N . ARG A 1 102 ? 9.252 -6.342 -14.117 1.00 90.81 102 ARG A N 1
ATOM 740 C CA . ARG A 1 102 ? 9.361 -6.034 -12.691 1.00 90.81 102 ARG A CA 1
ATOM 741 C C . ARG A 1 102 ? 10.421 -4.966 -12.374 1.00 90.81 102 ARG A C 1
ATOM 743 O O . ARG A 1 102 ? 10.101 -4.083 -11.569 1.00 90.81 102 ARG A O 1
ATOM 750 N N . PRO A 1 103 ? 11.615 -4.943 -13.006 1.00 89.56 103 PRO A N 1
ATOM 751 C CA . PRO A 1 103 ? 12.603 -3.885 -12.778 1.00 89.56 103 PRO A CA 1
ATOM 752 C C . PRO A 1 103 ? 12.112 -2.486 -13.175 1.00 89.56 103 PRO A C 1
ATOM 754 O O . PRO A 1 103 ? 12.379 -1.516 -12.463 1.00 89.56 103 PRO A O 1
ATOM 757 N N . LEU A 1 104 ? 11.346 -2.377 -14.267 1.00 88.44 104 LEU A N 1
ATOM 758 C CA . LEU A 1 104 ? 10.784 -1.106 -14.733 1.00 88.44 104 LEU A CA 1
ATOM 759 C C . LEU A 1 104 ? 9.705 -0.596 -13.773 1.00 88.44 104 LEU A C 1
ATOM 761 O O . LEU A 1 104 ? 9.693 0.583 -13.412 1.00 88.44 104 LEU A O 1
ATOM 765 N N . VAL A 1 105 ? 8.840 -1.496 -13.300 1.00 89.00 105 VAL A N 1
ATOM 766 C CA . VAL A 1 105 ? 7.829 -1.177 -12.282 1.00 89.00 105 VAL A CA 1
ATOM 767 C C . VAL A 1 105 ? 8.501 -0.701 -10.995 1.00 89.00 105 VAL A C 1
ATOM 769 O O . VAL A 1 105 ? 8.118 0.339 -10.460 1.00 89.00 105 VAL A O 1
ATOM 772 N N . ARG A 1 106 ? 9.552 -1.398 -10.540 1.00 90.06 106 ARG A N 1
ATOM 773 C CA . ARG A 1 106 ? 10.329 -1.020 -9.351 1.00 90.06 106 ARG A CA 1
ATOM 774 C C . ARG A 1 106 ? 10.903 0.389 -9.475 1.00 90.06 106 ARG A C 1
ATOM 776 O O . ARG A 1 106 ? 10.667 1.227 -8.606 1.00 90.06 106 ARG A O 1
ATOM 783 N N . ALA A 1 107 ? 11.606 0.668 -10.574 1.00 86.75 107 ALA A N 1
ATOM 784 C CA . ALA A 1 107 ? 12.203 1.978 -10.825 1.00 86.75 107 ALA A CA 1
ATOM 785 C C . ALA A 1 107 ? 11.145 3.092 -10.795 1.00 86.75 107 ALA A C 1
ATOM 787 O O . ALA A 1 107 ? 11.318 4.105 -10.115 1.00 86.75 107 ALA A O 1
ATOM 788 N N . ARG A 1 108 ? 10.003 2.879 -11.460 1.00 85.62 108 ARG A N 1
ATOM 789 C CA . ARG A 1 108 ? 8.943 3.886 -11.535 1.00 85.62 108 ARG A CA 1
ATOM 790 C C . ARG A 1 108 ? 8.259 4.131 -10.188 1.00 85.62 108 ARG A C 1
ATOM 792 O O . ARG A 1 108 ? 8.004 5.285 -9.840 1.00 85.62 108 ARG A O 1
ATOM 799 N N . PHE A 1 109 ? 7.996 3.077 -9.419 1.00 86.88 109 PHE A N 1
ATOM 800 C CA . PHE A 1 109 ? 7.419 3.193 -8.079 1.00 86.88 109 PHE A CA 1
ATOM 801 C C . PHE A 1 109 ? 8.378 3.900 -7.106 1.00 86.88 109 PHE A C 1
ATOM 803 O O . PHE A 1 109 ? 7.939 4.770 -6.350 1.00 86.88 109 PHE A O 1
ATOM 810 N N . CYS A 1 110 ? 9.685 3.621 -7.178 1.00 84.38 110 CYS A N 1
ATOM 811 C CA . CYS A 1 110 ? 10.705 4.367 -6.432 1.00 84.38 110 CYS A CA 1
ATOM 812 C C . CYS A 1 110 ? 10.676 5.864 -6.759 1.00 84.38 110 CYS A C 1
ATOM 814 O O . CYS A 1 110 ? 10.589 6.686 -5.845 1.00 84.38 110 CYS A O 1
ATOM 816 N N . CYS A 1 111 ? 10.668 6.232 -8.045 1.00 80.44 111 CYS A N 1
ATOM 817 C CA . CYS A 1 111 ? 10.587 7.636 -8.458 1.00 80.44 111 CYS A CA 1
ATOM 818 C C . CYS A 1 111 ? 9.329 8.329 -7.910 1.00 80.44 111 CYS A C 1
ATOM 820 O O . CYS A 1 111 ? 9.403 9.458 -7.423 1.00 80.44 111 CYS A O 1
ATOM 822 N N . CYS A 1 112 ? 8.178 7.651 -7.935 1.00 76.25 112 CYS A N 1
ATOM 823 C CA . CYS A 1 112 ? 6.936 8.192 -7.383 1.00 76.25 112 CYS A CA 1
ATOM 824 C C . CYS A 1 112 ? 6.979 8.416 -5.872 1.00 76.25 112 CYS A C 1
ATOM 826 O O . CYS A 1 112 ? 6.407 9.397 -5.394 1.00 76.25 112 CYS A O 1
ATOM 828 N N . ASN A 1 113 ? 7.649 7.541 -5.120 1.00 73.25 113 ASN A N 1
ATOM 829 C CA . ASN A 1 113 ? 7.787 7.703 -3.675 1.00 73.25 113 ASN A CA 1
ATOM 830 C C . ASN A 1 113 ? 8.613 8.954 -3.322 1.00 73.25 113 ASN A C 1
ATOM 832 O O . ASN A 1 113 ? 8.226 9.738 -2.453 1.00 73.25 113 ASN A O 1
ATOM 836 N N . VAL A 1 114 ? 9.704 9.185 -4.057 1.00 65.50 114 VAL A N 1
ATOM 837 C CA . VAL A 1 114 ? 10.596 10.338 -3.857 1.00 65.50 114 VAL A CA 1
ATOM 838 C C . VAL A 1 114 ? 9.897 11.669 -4.166 1.00 65.50 114 VAL A C 1
ATOM 840 O O . VAL A 1 114 ? 10.102 12.651 -3.458 1.00 65.50 114 VAL A O 1
ATOM 843 N N . TRP A 1 115 ? 9.039 11.715 -5.190 1.00 55.38 115 TRP A N 1
ATOM 844 C CA . TRP A 1 115 ? 8.410 12.960 -5.653 1.00 55.38 115 TRP A CA 1
ATOM 845 C C . TRP A 1 115 ? 7.157 13.391 -4.875 1.00 55.38 115 TRP A C 1
ATOM 847 O O . TRP A 1 115 ? 6.755 14.551 -4.969 1.00 55.38 115 TRP A O 1
ATOM 857 N N . LYS A 1 116 ? 6.562 12.502 -4.067 1.00 58.19 116 LYS A N 1
ATOM 858 C CA . LYS A 1 116 ? 5.320 12.755 -3.308 1.00 58.19 116 LYS A CA 1
ATOM 859 C C . LYS A 1 116 ? 5.294 14.085 -2.514 1.00 58.19 116 LYS A C 1
ATOM 861 O O . LYS A 1 116 ? 4.246 14.728 -2.535 1.00 58.19 116 LYS A O 1
ATOM 866 N N . PRO A 1 117 ? 6.384 14.549 -1.861 1.00 49.34 117 PRO A N 1
ATOM 867 C CA . PRO A 1 117 ? 6.374 15.789 -1.072 1.00 49.34 117 PRO A CA 1
ATOM 868 C C . PRO A 1 117 ? 6.456 17.089 -1.894 1.00 49.34 117 PRO A C 1
ATOM 870 O O . PRO A 1 117 ? 6.256 18.163 -1.338 1.00 49.34 117 PRO A O 1
ATOM 873 N N . ARG A 1 118 ? 6.783 17.026 -3.195 1.00 45.47 118 ARG A N 1
ATOM 874 C CA . ARG A 1 118 ? 7.103 18.206 -4.029 1.00 45.47 118 ARG A CA 1
ATOM 875 C C . ARG A 1 118 ? 6.110 18.477 -5.163 1.00 45.47 118 ARG A C 1
ATOM 877 O O . ARG A 1 118 ? 6.360 19.348 -5.989 1.00 45.47 118 ARG A O 1
ATOM 884 N N . CYS A 1 119 ? 4.979 17.775 -5.204 1.00 48.75 119 CYS A N 1
ATOM 885 C CA . CYS A 1 119 ? 3.970 17.932 -6.254 1.00 48.75 119 CYS A CA 1
ATOM 886 C C . CYS A 1 119 ? 3.173 19.256 -6.133 1.00 48.75 119 CYS A C 1
ATOM 888 O O . CYS A 1 119 ? 1.997 19.240 -5.779 1.00 48.75 119 CYS A O 1
ATOM 890 N N . HIS A 1 120 ? 3.792 20.394 -6.464 1.00 40.66 120 HIS A N 1
ATOM 891 C CA . HIS A 1 120 ? 3.097 21.527 -7.089 1.00 40.66 120 HIS A CA 1
ATOM 892 C C . HIS A 1 120 ? 3.004 21.214 -8.599 1.00 40.66 120 HIS A C 1
ATOM 894 O O . HIS A 1 120 ? 3.920 20.643 -9.174 1.00 40.66 120 HIS A O 1
ATOM 900 N N . TRP A 1 121 ? 1.854 21.442 -9.219 1.00 41.59 121 TRP A N 1
ATOM 901 C CA . TRP A 1 121 ? 1.399 20.788 -10.458 1.00 41.59 121 TRP A CA 1
ATOM 902 C C . TRP A 1 121 ? 2.227 21.035 -11.749 1.00 41.59 121 TRP A C 1
ATOM 904 O O . TRP A 1 121 ? 2.897 22.052 -11.871 1.00 41.59 121 TRP A O 1
ATOM 914 N N . ALA A 1 122 ? 1.997 20.145 -12.737 1.00 36.69 122 ALA A N 1
ATOM 915 C CA . ALA A 1 122 ? 2.013 20.328 -14.206 1.00 36.69 122 ALA A CA 1
ATOM 916 C C . ALA A 1 122 ? 3.190 19.748 -15.036 1.00 36.69 122 ALA A C 1
ATOM 918 O O . ALA A 1 122 ? 4.292 20.274 -15.052 1.00 36.69 122 ALA A O 1
ATOM 919 N N . GLY A 1 123 ? 2.867 18.714 -15.832 1.00 36.66 123 GLY A N 1
ATOM 920 C CA . GLY A 1 123 ? 3.497 18.408 -17.127 1.00 36.66 123 GLY A CA 1
ATOM 921 C C . GLY A 1 123 ? 4.819 17.632 -17.120 1.00 36.66 123 GLY A C 1
ATOM 922 O O . GLY A 1 123 ? 5.881 18.193 -16.900 1.00 36.66 123 GLY A O 1
ATOM 923 N N . MET A 1 124 ? 4.781 16.357 -17.516 1.00 34.47 124 MET A N 1
ATOM 924 C CA . MET A 1 124 ? 5.944 15.707 -18.135 1.00 34.47 124 MET A CA 1
ATOM 925 C C . MET A 1 124 ? 5.495 15.043 -19.436 1.00 34.47 124 MET A C 1
ATOM 927 O O . MET A 1 124 ? 4.914 13.956 -19.418 1.00 34.47 124 MET A O 1
ATOM 931 N N . SER A 1 125 ? 5.742 15.729 -20.555 1.00 35.16 125 SER A N 1
ATOM 932 C CA . SER A 1 125 ? 5.607 15.196 -21.910 1.00 35.16 125 SER A CA 1
ATOM 933 C C . SER A 1 125 ? 6.930 14.593 -22.399 1.00 35.16 125 SER A C 1
ATOM 935 O O . SER A 1 125 ? 7.941 15.281 -22.493 1.00 35.16 125 SER A O 1
ATOM 937 N N . THR A 1 126 ? 6.851 13.291 -22.673 1.00 35.62 126 THR A N 1
ATOM 938 C CA . THR A 1 126 ? 7.442 12.482 -23.758 1.00 35.62 126 THR A CA 1
ATOM 939 C C . THR A 1 126 ? 8.870 12.730 -24.270 1.00 35.62 126 THR A C 1
ATOM 941 O O . THR A 1 126 ? 9.135 13.653 -25.030 1.00 35.62 126 THR A O 1
ATOM 944 N N . SER A 1 127 ? 9.715 11.709 -24.079 1.00 27.27 127 SER A N 1
ATOM 945 C CA . SER A 1 127 ? 10.473 11.088 -25.177 1.00 27.27 127 SER A CA 1
ATOM 946 C C . SER A 1 127 ? 10.154 9.580 -25.205 1.00 27.27 127 SER A C 1
ATOM 948 O O . SER A 1 127 ? 9.795 9.007 -24.172 1.00 27.27 127 SER A O 1
ATOM 950 N N . ALA A 1 128 ? 10.210 8.959 -26.387 1.00 32.47 128 ALA A N 1
ATOM 951 C CA . ALA A 1 128 ? 9.481 7.755 -26.827 1.00 32.47 128 ALA A CA 1
ATOM 952 C C . ALA A 1 128 ? 9.671 6.422 -26.054 1.00 32.47 128 ALA A C 1
ATOM 954 O O . ALA A 1 128 ? 9.131 5.402 -26.470 1.00 32.47 128 ALA A O 1
ATOM 955 N N . GLN A 1 129 ? 10.379 6.400 -24.926 1.00 32.94 129 GLN A N 1
ATOM 956 C CA . GLN A 1 129 ? 10.518 5.220 -24.052 1.00 32.94 129 GLN A CA 1
ATOM 957 C C . GLN A 1 129 ? 10.352 5.554 -22.557 1.00 32.94 129 GLN A C 1
ATOM 959 O O . GLN A 1 129 ? 10.570 4.708 -21.690 1.00 32.94 129 GLN A O 1
ATOM 964 N N . THR A 1 130 ? 9.927 6.780 -22.233 1.00 36.16 130 THR A N 1
ATOM 965 C CA . THR A 1 130 ? 9.826 7.258 -20.850 1.00 36.16 130 THR A CA 1
ATOM 966 C C . THR A 1 130 ? 8.382 7.187 -20.366 1.00 36.16 130 THR A C 1
ATOM 968 O O . THR A 1 130 ? 7.535 8.011 -20.705 1.00 36.16 130 THR A O 1
ATOM 971 N N . VAL A 1 131 ? 8.094 6.171 -19.557 1.00 40.41 131 VAL A N 1
ATOM 972 C CA . VAL A 1 131 ? 6.789 5.954 -18.927 1.00 40.41 131 VAL A CA 1
ATOM 973 C C . VAL A 1 131 ? 6.619 6.937 -17.775 1.00 40.41 131 VAL A C 1
ATOM 975 O O . VAL A 1 131 ? 7.400 6.903 -16.822 1.00 40.41 131 VAL A O 1
ATOM 978 N N . THR A 1 132 ? 5.579 7.772 -17.817 1.00 51.00 132 THR A N 1
ATOM 979 C CA . THR A 1 132 ? 5.277 8.753 -16.767 1.00 51.00 132 THR A CA 1
ATOM 980 C C . THR A 1 132 ? 4.078 8.301 -15.938 1.00 51.00 132 THR A C 1
ATOM 982 O O . THR A 1 132 ? 2.943 8.434 -16.374 1.00 51.00 132 THR A O 1
ATOM 985 N N . ILE A 1 133 ? 4.302 7.849 -14.699 1.00 52.38 133 ILE A N 1
ATOM 986 C CA . ILE A 1 133 ? 3.297 8.016 -13.640 1.00 52.38 133 ILE A CA 1
ATOM 987 C C . ILE A 1 133 ? 3.133 9.517 -13.411 1.00 52.38 133 ILE A C 1
ATOM 989 O O . ILE A 1 133 ? 3.975 10.137 -12.755 1.00 52.38 133 ILE A O 1
ATOM 993 N N . GLY A 1 134 ? 2.093 10.095 -14.005 1.00 52.94 134 GLY A N 1
ATOM 994 C CA . GLY A 1 134 ? 1.688 11.472 -13.744 1.00 52.94 134 GLY A CA 1
ATOM 995 C C . GLY A 1 134 ? 0.980 11.541 -12.398 1.00 52.94 134 GLY A C 1
ATOM 996 O O . GLY A 1 134 ? 0.108 10.717 -12.136 1.00 52.94 134 GLY A O 1
ATOM 997 N N . CYS A 1 135 ? 1.367 12.495 -11.553 1.00 50.16 135 CYS A N 1
ATOM 998 C CA . CYS A 1 135 ? 0.741 12.741 -10.260 1.00 50.16 135 CYS A CA 1
ATOM 999 C C . CYS A 1 135 ? -0.056 14.050 -10.353 1.00 50.16 135 CYS A C 1
ATOM 1001 O O . CYS A 1 135 ? 0.528 15.132 -10.332 1.00 50.16 135 CYS A O 1
ATOM 1003 N N . CYS A 1 136 ? -1.374 13.974 -10.545 1.00 49.62 136 CYS A N 1
ATOM 1004 C CA . CYS A 1 136 ? -2.217 15.170 -10.616 1.00 49.62 136 CYS A CA 1
ATOM 1005 C C . CYS A 1 136 ? -2.767 15.492 -9.227 1.00 49.62 136 CYS A C 1
ATOM 1007 O O . CYS A 1 136 ? -3.439 14.649 -8.630 1.00 49.62 136 CYS A O 1
ATOM 1009 N N . ALA A 1 137 ? -2.520 16.708 -8.734 1.00 52.91 137 ALA A N 1
ATOM 1010 C CA . ALA A 1 137 ? -3.206 17.208 -7.552 1.00 52.91 137 ALA A CA 1
ATOM 1011 C C . ALA A 1 137 ? -4.710 17.327 -7.863 1.00 52.91 137 ALA A C 1
ATOM 1013 O O . ALA A 1 137 ? -5.099 17.936 -8.862 1.00 52.91 137 ALA A O 1
ATOM 1014 N N . ARG A 1 138 ? -5.564 16.714 -7.043 1.00 48.59 138 ARG A N 1
ATOM 1015 C CA . ARG A 1 138 ? -7.022 16.805 -7.142 1.00 48.59 138 ARG A CA 1
ATOM 1016 C C . ARG A 1 138 ? -7.402 18.250 -6.789 1.00 48.59 138 ARG A C 1
ATOM 1018 O O . ARG A 1 138 ? -7.303 18.632 -5.625 1.00 48.59 138 ARG A O 1
ATOM 1025 N N . LYS A 1 139 ? -7.774 19.075 -7.781 1.00 43.62 139 LYS A N 1
ATOM 1026 C CA . LYS A 1 139 ? -8.390 20.388 -7.513 1.00 43.62 139 LYS A CA 1
ATOM 1027 C C . LYS A 1 139 ? -9.650 20.130 -6.686 1.00 43.62 139 LYS A C 1
ATOM 1029 O O . LYS A 1 139 ? -10.463 19.296 -7.083 1.00 43.62 139 LYS A O 1
ATOM 1034 N N . GLY A 1 140 ? -9.759 20.776 -5.525 1.00 40.94 140 GLY A N 1
ATOM 1035 C CA . GLY A 1 140 ? -10.932 20.668 -4.663 1.00 40.94 140 GLY A CA 1
ATOM 1036 C C . GLY A 1 140 ? -12.193 20.931 -5.479 1.00 40.94 140 GLY A C 1
ATOM 1037 O O . GLY A 1 140 ? -12.267 21.926 -6.199 1.00 40.94 140 GLY A O 1
ATOM 1038 N N . ARG A 1 141 ? -13.141 19.996 -5.423 1.00 35.16 141 ARG A N 1
ATOM 1039 C CA . ARG A 1 141 ? -14.506 20.250 -5.864 1.00 35.16 141 ARG A CA 1
ATOM 1040 C C . ARG A 1 141 ? -15.116 21.077 -4.730 1.00 35.16 141 ARG A C 1
ATOM 1042 O O . ARG A 1 141 ? -15.175 20.571 -3.611 1.00 35.16 141 ARG A O 1
ATOM 1049 N N . VAL A 1 142 ? -15.363 22.357 -5.010 1.00 36.31 142 VAL A N 1
ATOM 1050 C CA . VAL A 1 142 ? -16.153 23.263 -4.160 1.00 36.31 142 VAL A CA 1
ATOM 1051 C C . VAL A 1 142 ? -17.505 22.617 -3.885 1.00 36.31 142 VAL A C 1
ATOM 1053 O O . VAL A 1 142 ? -18.018 21.968 -4.830 1.00 36.31 142 VAL A O 1
#

Radius of gyration: 17.66 Å; chains: 1; bounding box: 53×36×51 Å

Organism: NCBI:txid3137370

pLDDT: mean 78.7, std 19.53, range [27.27, 95.69]